Protein AF-A0A7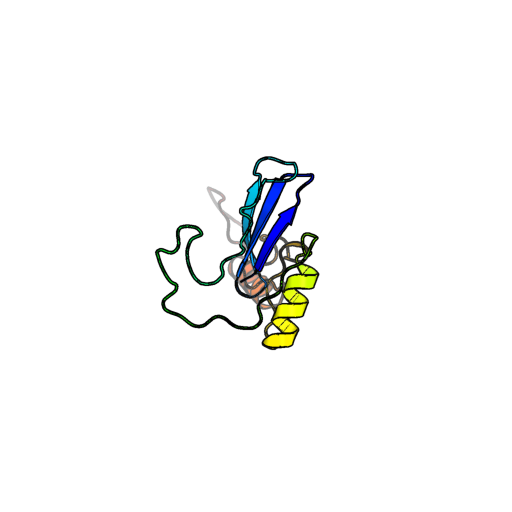C4SZF2-F1 (afdb_monomer_lite)

Foldseek 3Di:
DDWFADQQFQKIFDDDLLETDDIDRDDHHDDDDPPDDDDQADPVPDDGHPDDDDDDDDDPHGDASVVSQVVSCVVPVDGDQRPVQQPDCLQVVVRPSDRDVVSVVVCVVCPQPDDDPPDRD

Secondary structure (DSSP, 8-state):
-EEEE-TTT-EEEEEETTEEEEEEE---S-----S---SSS-TTS-S--SS--------SSPPPHHHHHHHHHHHHSPPP--TTTPPPTTT-SS-SS--SHHHHHHHHHTTT----SS---

pLDDT: mean 93.6, std 5.23, range [66.69, 98.06]

Radius of gyration: 21.37 Å; chains: 1; bounding box: 44×34×66 Å

Sequence (121 aa):
CVATRDADTGVMRVYVDGSLEAQATGPAGTKDAPATLRIGSLQTGINFLAGQIDEVKLYNYPLTDLTIASQYYGMTGKSPCVQSLKPETKYDLNADCIVDLSDFADFAAHWLNCGLYPVCK

Structure (mmCIF, N/CA/C/O backbone):
data_AF-A0A7C4SZF2-F1
#
_entry.id   AF-A0A7C4SZF2-F1
#
loop_
_atom_site.group_PDB
_atom_site.id
_atom_site.type_symbol
_atom_site.label_atom_id
_atom_site.label_alt_id
_atom_site.label_comp_id
_atom_site.label_asym_id
_atom_site.label_entity_id
_atom_site.label_seq_id
_atom_site.pdbx_PDB_ins_code
_atom_site.Cartn_x
_atom_site.Cartn_y
_atom_site.Cartn_z
_atom_site.occupancy
_atom_site.B_iso_or_equiv
_atom_site.auth_seq_id
_atom_site.auth_comp_id
_atom_site.auth_asym_id
_atom_site.auth_atom_id
_atom_site.pdbx_PDB_model_num
ATOM 1 N N . CYS A 1 1 ? 1.661 -8.008 -5.685 1.00 90.38 1 CYS A N 1
ATOM 2 C CA . CYS A 1 1 ? 2.708 -7.105 -5.157 1.00 90.38 1 CYS A CA 1
ATOM 3 C C . CYS A 1 1 ? 2.938 -5.985 -6.167 1.00 90.38 1 CYS A C 1
ATOM 5 O O . CYS A 1 1 ? 3.014 -6.281 -7.355 1.00 90.38 1 CYS A O 1
ATOM 7 N N . VAL A 1 2 ? 3.012 -4.730 -5.720 1.00 97.25 2 VAL A N 1
ATOM 8 C CA . VAL A 1 2 ? 3.312 -3.556 -6.556 1.00 97.25 2 VAL A CA 1
ATOM 9 C C . VAL A 1 2 ? 4.396 -2.733 -5.870 1.00 97.25 2 VAL A C 1
ATOM 11 O O . VAL A 1 2 ? 4.329 -2.512 -4.665 1.00 97.25 2 VAL A O 1
ATOM 14 N N . ALA A 1 3 ? 5.376 -2.249 -6.628 1.00 97.19 3 ALA A N 1
ATOM 15 C CA . ALA A 1 3 ? 6.355 -1.281 -6.146 1.00 97.19 3 ALA A CA 1
ATOM 16 C C . ALA A 1 3 ? 6.259 0.000 -6.979 1.00 97.19 3 ALA A C 1
ATOM 18 O O . ALA A 1 3 ? 6.169 -0.063 -8.205 1.00 97.19 3 ALA A O 1
ATOM 19 N N . THR A 1 4 ? 6.284 1.159 -6.321 1.00 97.56 4 THR A N 1
ATOM 20 C CA . THR A 1 4 ? 6.314 2.466 -6.988 1.00 97.56 4 THR A CA 1
ATOM 21 C C . THR A 1 4 ? 7.551 3.247 -6.573 1.00 97.56 4 THR A C 1
ATOM 23 O O . THR A 1 4 ? 8.051 3.102 -5.456 1.00 97.56 4 THR A O 1
ATOM 26 N N . ARG A 1 5 ? 8.055 4.079 -7.489 1.00 96.81 5 ARG A N 1
ATOM 27 C CA . ARG A 1 5 ? 9.110 5.055 -7.220 1.00 96.81 5 ARG A CA 1
ATOM 28 C C . ARG A 1 5 ? 8.773 6.361 -7.915 1.00 96.81 5 ARG A C 1
ATOM 30 O O . ARG A 1 5 ? 8.569 6.386 -9.125 1.00 96.81 5 ARG A O 1
ATOM 37 N N . ASP A 1 6 ? 8.785 7.432 -7.146 1.00 96.81 6 ASP A N 1
ATOM 38 C CA . ASP A 1 6 ? 8.728 8.795 -7.644 1.00 96.81 6 ASP A CA 1
ATOM 39 C C . ASP A 1 6 ? 10.166 9.311 -7.830 1.00 96.81 6 ASP A C 1
ATOM 41 O O . ASP A 1 6 ? 10.976 9.274 -6.901 1.00 96.81 6 ASP A O 1
ATOM 45 N N . ALA A 1 7 ? 10.530 9.699 -9.055 1.00 95.50 7 ALA A N 1
ATOM 46 C CA . ALA A 1 7 ? 11.900 10.104 -9.362 1.00 95.50 7 ALA A CA 1
ATOM 47 C C . ALA A 1 7 ? 12.232 11.511 -8.853 1.00 95.50 7 ALA A C 1
ATOM 49 O O . ALA A 1 7 ? 13.389 11.753 -8.513 1.00 95.50 7 ALA A O 1
ATOM 50 N N . ASP A 1 8 ? 11.249 12.400 -8.757 1.00 95.94 8 ASP A N 1
ATOM 51 C CA . ASP A 1 8 ? 11.454 13.790 -8.349 1.00 95.94 8 ASP A CA 1
ATOM 52 C C . ASP A 1 8 ? 11.684 13.884 -6.839 1.00 95.94 8 ASP A C 1
ATOM 54 O O . ASP A 1 8 ? 12.557 14.613 -6.372 1.00 95.94 8 ASP A O 1
ATOM 58 N N . THR A 1 9 ? 10.947 13.081 -6.071 1.00 96.94 9 THR A N 1
ATOM 59 C CA . THR A 1 9 ? 11.017 13.059 -4.603 1.00 96.94 9 THR A CA 1
ATOM 60 C C . THR A 1 9 ? 11.891 11.934 -4.047 1.00 96.94 9 THR A C 1
ATOM 62 O O . THR A 1 9 ? 12.339 12.008 -2.905 1.00 96.94 9 THR A O 1
ATOM 65 N N . GLY A 1 10 ? 12.132 10.872 -4.821 1.00 96.62 10 GLY A N 1
ATOM 66 C CA . GLY A 1 10 ? 12.822 9.665 -4.359 1.00 96.62 10 GLY A CA 1
ATOM 67 C C . GLY A 1 10 ? 11.964 8.746 -3.481 1.00 96.62 10 GLY A C 1
ATOM 68 O O . GLY A 1 10 ? 12.476 7.740 -2.983 1.00 96.62 10 GLY A O 1
ATOM 69 N N . VAL A 1 11 ? 10.677 9.059 -3.281 1.00 97.56 11 VAL A N 1
ATOM 70 C CA . VAL A 1 11 ? 9.771 8.241 -2.468 1.00 97.56 11 VAL A CA 1
ATOM 71 C C . VAL A 1 11 ? 9.499 6.913 -3.164 1.00 97.56 11 VAL A C 1
ATOM 73 O O . VAL A 1 11 ? 9.097 6.864 -4.327 1.00 97.56 11 VAL A O 1
ATOM 76 N N . MET A 1 12 ? 9.699 5.828 -2.426 1.00 97.69 12 MET A N 1
ATOM 77 C CA . MET A 1 12 ? 9.449 4.457 -2.847 1.00 97.69 12 MET A CA 1
ATOM 78 C C . MET A 1 12 ? 8.411 3.826 -1.932 1.00 97.69 12 MET A C 1
ATOM 80 O O . MET A 1 12 ? 8.451 4.018 -0.715 1.00 97.69 12 MET A O 1
ATOM 84 N N . ARG A 1 13 ? 7.492 3.061 -2.516 1.00 98.00 13 ARG A N 1
ATOM 85 C CA . ARG A 1 13 ? 6.441 2.353 -1.781 1.00 98.00 13 ARG A CA 1
ATOM 86 C C . ARG A 1 13 ? 6.327 0.923 -2.270 1.00 98.00 13 ARG A C 1
ATOM 88 O O . ARG A 1 13 ? 6.459 0.671 -3.467 1.00 98.00 13 ARG A O 1
ATOM 95 N N . VAL A 1 14 ? 6.064 0.008 -1.346 1.00 97.81 14 VAL A N 1
ATOM 96 C CA . VAL A 1 14 ? 5.777 -1.399 -1.638 1.00 97.81 14 VAL A CA 1
ATOM 97 C C . VAL A 1 14 ? 4.386 -1.721 -1.121 1.00 97.81 14 VAL A C 1
ATOM 99 O O . VAL A 1 14 ? 4.052 -1.400 0.018 1.00 97.81 14 VAL A O 1
ATOM 102 N N . TYR A 1 15 ? 3.597 -2.358 -1.978 1.00 97.94 15 TYR A N 1
ATOM 103 C CA . TYR A 1 15 ? 2.228 -2.756 -1.711 1.00 97.94 15 TYR A CA 1
ATOM 104 C C . TYR 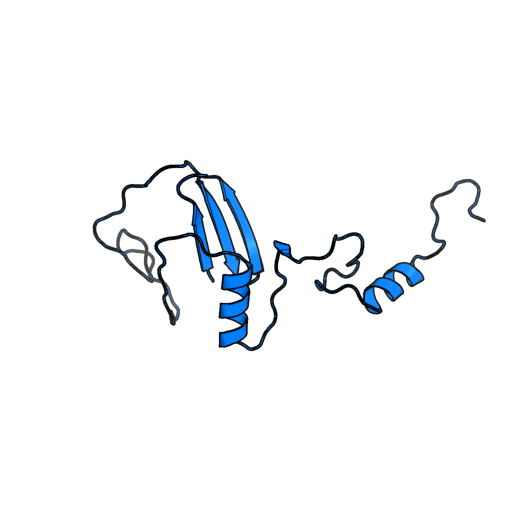A 1 15 ? 2.075 -4.266 -1.872 1.00 97.94 15 TYR A C 1
ATOM 106 O O . TYR A 1 15 ? 2.472 -4.840 -2.898 1.00 97.94 15 TYR A O 1
ATOM 114 N N . VAL A 1 16 ? 1.440 -4.903 -0.897 1.00 96.94 16 VAL A N 1
ATOM 115 C CA . VAL A 1 16 ? 1.032 -6.309 -0.946 1.00 96.94 16 VAL A CA 1
ATOM 116 C C . VAL A 1 16 ? -0.483 -6.338 -0.877 1.00 96.94 16 VAL A C 1
ATOM 118 O O . VAL A 1 16 ? -1.092 -5.589 -0.125 1.00 96.94 16 VAL A O 1
ATOM 121 N N . ASP A 1 17 ? -1.092 -7.131 -1.757 1.00 96.44 17 ASP A N 1
ATOM 122 C CA . ASP A 1 17 ? -2.547 -7.287 -1.814 1.00 96.44 17 ASP A CA 1
ATOM 123 C C . ASP A 1 17 ? -3.333 -5.968 -1.851 1.00 96.44 17 ASP A C 1
ATOM 125 O O . ASP A 1 17 ? -4.387 -5.836 -1.251 1.00 96.44 17 ASP A O 1
ATOM 129 N N . GLY A 1 18 ? -2.801 -4.965 -2.554 1.00 96.00 18 GLY A N 1
ATOM 130 C CA . GLY A 1 18 ? -3.426 -3.647 -2.691 1.00 96.00 18 GLY A CA 1
ATOM 131 C C . GLY A 1 18 ? -3.194 -2.682 -1.519 1.00 96.00 18 GLY A C 1
ATOM 132 O O . GLY A 1 18 ? -3.458 -1.493 -1.680 1.00 96.00 18 GLY A O 1
ATOM 133 N N . SER A 1 19 ? -2.653 -3.151 -0.393 1.00 95.44 19 SER A N 1
ATOM 134 C CA . SER A 1 19 ? -2.377 -2.364 0.817 1.00 95.44 19 SER A CA 1
ATOM 135 C C . SER A 1 19 ? -0.916 -1.905 0.870 1.00 95.44 19 SER A C 1
ATOM 137 O O . SER A 1 19 ? -0.028 -2.581 0.351 1.00 95.44 19 SER A O 1
ATOM 139 N N . LEU A 1 20 ? -0.648 -0.737 1.466 1.00 96.94 20 LEU A N 1
ATOM 140 C CA . LEU A 1 20 ? 0.717 -0.224 1.647 1.00 96.94 20 LEU A CA 1
ATOM 141 C C . LEU A 1 20 ? 1.414 -0.978 2.785 1.00 96.94 20 LEU A C 1
ATOM 143 O O . LEU A 1 20 ? 0.976 -0.893 3.926 1.00 96.94 20 LEU A O 1
ATOM 147 N N . GLU A 1 21 ? 2.540 -1.623 2.488 1.00 96.81 21 GLU A N 1
ATOM 148 C CA . GLU A 1 21 ? 3.333 -2.357 3.486 1.00 96.81 21 GLU A CA 1
ATOM 149 C C . GLU A 1 21 ? 4.528 -1.551 3.988 1.00 96.81 21 GLU A C 1
ATOM 151 O O . GLU A 1 21 ? 4.893 -1.597 5.161 1.00 96.81 21 GLU A O 1
ATOM 156 N N . ALA A 1 22 ? 5.174 -0.808 3.089 1.00 97.19 22 ALA A N 1
ATOM 157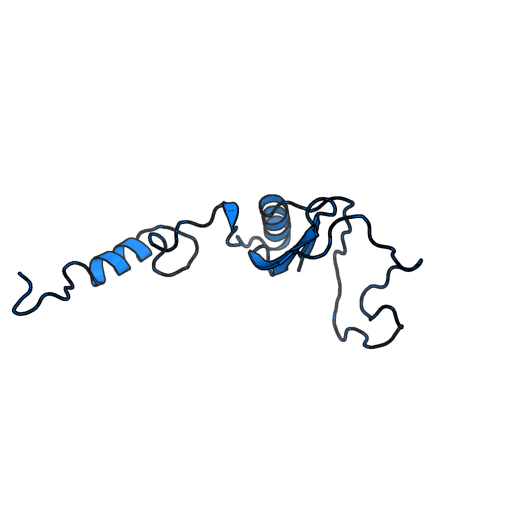 C CA . ALA A 1 22 ? 6.367 -0.053 3.432 1.00 97.19 22 ALA A CA 1
ATOM 158 C C . ALA A 1 22 ? 6.535 1.175 2.544 1.00 97.19 22 ALA A C 1
ATOM 160 O O . ALA A 1 22 ? 6.235 1.158 1.347 1.00 97.19 22 ALA A O 1
ATOM 161 N N . GLN A 1 23 ? 7.100 2.226 3.136 1.00 97.50 23 GLN A N 1
ATOM 162 C CA . GLN A 1 23 ? 7.531 3.426 2.437 1.00 97.50 23 GLN A CA 1
ATOM 163 C C . GLN A 1 23 ? 8.925 3.827 2.914 1.00 97.50 23 GLN A C 1
ATOM 165 O O . GLN A 1 23 ? 9.204 3.847 4.111 1.00 97.50 23 GLN A O 1
ATOM 170 N N . ALA A 1 24 ? 9.785 4.195 1.970 1.00 98.06 24 ALA A N 1
ATOM 171 C CA . ALA A 1 24 ? 11.092 4.772 2.245 1.00 98.06 24 ALA A CA 1
ATOM 172 C C . ALA A 1 24 ? 11.403 5.869 1.226 1.00 98.06 24 ALA A C 1
ATOM 174 O O . ALA A 1 24 ? 10.863 5.875 0.121 1.00 98.06 24 ALA A O 1
ATOM 175 N N . THR A 1 25 ? 12.306 6.777 1.579 1.00 98.00 25 THR A N 1
ATOM 176 C CA . THR A 1 25 ? 12.787 7.814 0.663 1.00 98.00 25 THR A CA 1
ATOM 177 C C . THR A 1 25 ? 14.234 7.521 0.311 1.00 98.00 25 THR A C 1
ATOM 179 O O . THR A 1 25 ? 15.104 7.493 1.179 1.00 98.00 25 THR A O 1
ATOM 182 N N . GLY A 1 26 ? 14.480 7.259 -0.969 1.00 95.31 26 GLY A N 1
ATOM 183 C CA . GLY A 1 26 ? 15.819 7.117 -1.524 1.00 95.31 26 GLY A CA 1
ATOM 184 C C . GLY A 1 26 ? 16.291 8.407 -2.197 1.00 95.31 26 GLY A C 1
ATOM 185 O O . GLY A 1 26 ? 15.603 9.426 -2.166 1.00 95.31 26 GLY A O 1
ATOM 186 N N . PRO A 1 27 ? 17.455 8.377 -2.863 1.00 94.81 27 PRO A N 1
ATOM 187 C CA . PRO A 1 27 ? 17.930 9.529 -3.613 1.00 94.81 27 PRO A CA 1
ATOM 188 C C . PRO A 1 27 ? 17.022 9.829 -4.816 1.00 94.81 27 PRO A C 1
ATOM 190 O O . PRO A 1 27 ? 16.715 8.936 -5.621 1.00 94.81 27 PRO A O 1
ATOM 193 N N . ALA A 1 28 ? 16.661 11.102 -4.970 1.00 96.12 28 ALA A N 1
ATOM 194 C CA . ALA A 1 28 ? 15.926 11.625 -6.117 1.00 96.12 28 ALA A CA 1
ATOM 195 C C . ALA A 1 28 ? 16.748 11.564 -7.425 1.00 96.12 28 ALA A C 1
ATOM 197 O O . ALA A 1 28 ? 17.912 11.135 -7.446 1.00 96.12 28 ALA A O 1
ATOM 198 N N . GLY A 1 29 ? 16.112 11.958 -8.524 1.00 93.94 29 GLY A N 1
ATOM 199 C CA . GLY A 1 29 ? 16.636 11.946 -9.883 1.00 93.94 29 GLY A CA 1
ATOM 200 C C . GLY A 1 29 ? 16.432 10.618 -10.613 1.00 93.94 29 GLY A C 1
ATOM 201 O O . GLY A 1 29 ? 16.067 9.584 -10.030 1.00 93.94 29 GLY A O 1
ATOM 202 N N . THR A 1 30 ? 16.701 10.643 -11.915 1.00 88.69 30 THR A N 1
ATOM 203 C CA . THR A 1 30 ? 16.819 9.445 -12.750 1.00 88.69 30 THR A CA 1
ATOM 204 C C . THR A 1 30 ? 17.972 8.569 -12.262 1.00 88.69 30 THR A C 1
ATOM 206 O O . THR A 1 30 ? 18.975 9.064 -11.744 1.00 88.69 30 THR A O 1
ATOM 209 N N . LYS A 1 31 ? 17.812 7.251 -12.382 1.00 85.38 31 LYS A N 1
ATOM 210 C CA . LYS A 1 31 ? 18.851 6.272 -12.053 1.00 85.38 31 LYS A CA 1
ATOM 211 C C . LYS A 1 31 ? 19.262 5.548 -13.320 1.00 85.38 31 LYS A C 1
ATOM 213 O O . LYS A 1 31 ? 18.399 5.215 -14.131 1.00 85.38 31 LYS A O 1
ATOM 218 N N . ASP A 1 32 ? 20.557 5.299 -13.451 1.00 82.81 32 ASP A N 1
ATOM 219 C CA . ASP A 1 32 ? 21.079 4.474 -14.530 1.00 82.81 32 ASP A CA 1
ATOM 220 C C . ASP A 1 32 ? 20.584 3.040 -14.342 1.00 82.81 32 ASP A C 1
ATOM 222 O O . ASP A 1 32 ? 20.675 2.470 -13.250 1.00 82.81 32 ASP A O 1
ATOM 226 N N . ALA A 1 33 ? 20.029 2.466 -15.405 1.00 75.56 33 ALA A N 1
ATOM 227 C CA . ALA A 1 33 ? 19.580 1.085 -15.429 1.00 75.56 33 ALA A CA 1
ATOM 228 C C . ALA A 1 33 ? 20.474 0.271 -16.378 1.00 75.56 33 ALA A C 1
ATOM 230 O O . ALA A 1 33 ? 20.863 0.775 -17.435 1.00 75.56 33 ALA A O 1
ATOM 231 N N . PRO A 1 34 ? 20.792 -0.994 -16.047 1.00 76.00 34 PRO A N 1
ATOM 232 C CA . PRO A 1 34 ? 21.411 -1.912 -16.994 1.00 76.00 34 PRO A CA 1
ATOM 233 C C . PRO A 1 34 ? 20.566 -2.028 -18.268 1.00 76.00 34 PRO A C 1
ATOM 235 O O . PRO A 1 34 ? 19.341 -1.959 -18.212 1.00 76.00 34 PRO A O 1
ATOM 238 N N . ALA A 1 35 ? 21.204 -2.300 -19.408 1.00 81.62 35 ALA A N 1
ATOM 239 C CA . ALA A 1 35 ? 20.528 -2.397 -20.708 1.00 81.62 35 ALA A CA 1
ATOM 240 C C . ALA A 1 35 ? 19.461 -3.512 -20.803 1.00 81.62 35 ALA A C 1
ATOM 242 O O . ALA A 1 35 ? 18.748 -3.595 -21.799 1.00 81.62 35 ALA A O 1
ATOM 243 N N . THR A 1 36 ? 19.359 -4.389 -19.798 1.00 86.62 36 THR A N 1
ATOM 244 C CA . THR A 1 36 ? 18.411 -5.508 -19.779 1.00 86.62 36 THR A CA 1
ATOM 245 C C . THR A 1 36 ? 17.587 -5.502 -18.496 1.00 86.62 36 THR A C 1
ATOM 247 O O . THR A 1 36 ? 18.130 -5.458 -17.391 1.00 86.62 36 THR A O 1
ATOM 250 N N . LEU A 1 37 ? 16.264 -5.578 -18.652 1.00 88.12 37 LEU A N 1
ATOM 251 C CA . LEU A 1 37 ? 15.335 -5.848 -17.561 1.00 88.12 37 LEU A CA 1
ATOM 252 C C . LEU A 1 37 ? 15.208 -7.362 -17.385 1.00 88.12 37 LEU A C 1
ATOM 254 O O . LEU A 1 37 ? 14.997 -8.093 -18.353 1.00 88.12 37 LEU A O 1
ATOM 258 N N . ARG A 1 38 ? 15.319 -7.833 -16.144 1.00 91.44 38 ARG A N 1
ATOM 259 C CA . ARG A 1 38 ? 15.210 -9.249 -15.789 1.00 91.44 38 ARG A CA 1
ATOM 260 C C . ARG A 1 38 ? 14.101 -9.430 -14.763 1.00 9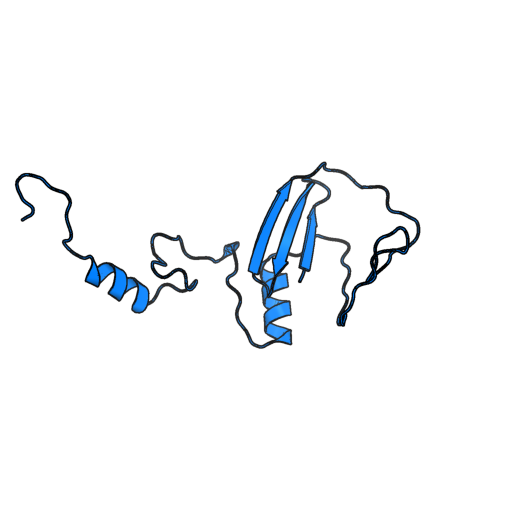1.44 38 ARG A C 1
ATOM 262 O O . ARG A 1 38 ? 14.048 -8.707 -13.774 1.00 91.44 38 ARG A O 1
ATOM 269 N N . ILE A 1 39 ? 13.230 -10.402 -15.012 1.00 93.50 39 ILE A N 1
ATOM 270 C CA . ILE A 1 39 ? 12.120 -10.780 -14.134 1.00 93.50 39 ILE A CA 1
ATOM 271 C C . ILE A 1 39 ? 12.381 -12.213 -13.652 1.00 93.50 39 ILE A C 1
ATOM 273 O O . ILE A 1 39 ? 12.800 -13.064 -14.434 1.00 93.50 39 ILE A O 1
ATOM 277 N N . GLY A 1 40 ? 12.188 -12.470 -12.355 1.00 94.62 40 GLY A N 1
ATOM 278 C CA . GLY A 1 40 ? 12.364 -13.801 -11.759 1.00 94.62 40 GLY A CA 1
ATOM 279 C C . GLY A 1 40 ? 13.812 -14.216 -11.459 1.00 94.62 40 GLY A C 1
ATOM 280 O O . GLY A 1 40 ? 14.065 -15.390 -11.218 1.00 94.62 40 GLY A O 1
ATOM 281 N N . SER A 1 41 ? 14.778 -13.296 -11.483 1.00 94.44 41 SER A N 1
ATOM 282 C CA . SER A 1 41 ? 16.156 -13.504 -10.989 1.00 94.44 41 SER A CA 1
ATOM 283 C C . SER A 1 41 ? 16.849 -12.162 -10.733 1.00 94.44 41 SER A C 1
ATOM 285 O O . SER A 1 41 ? 16.378 -11.125 -11.203 1.00 94.44 41 SER A O 1
ATOM 287 N N . LEU A 1 42 ? 17.974 -12.167 -10.010 1.00 91.75 42 LEU A N 1
ATOM 288 C CA . LEU A 1 42 ? 18.806 -10.969 -9.850 1.00 91.75 42 LEU A CA 1
ATOM 289 C C . LEU A 1 42 ? 19.464 -10.566 -11.174 1.00 91.75 42 LEU A C 1
ATOM 291 O O . LEU A 1 42 ? 19.713 -11.409 -12.035 1.00 91.75 42 LEU A O 1
ATOM 295 N N . GLN A 1 43 ? 19.819 -9.282 -11.307 1.00 88.81 43 GLN A N 1
ATOM 296 C CA . GLN A 1 43 ? 20.476 -8.726 -12.501 1.00 88.81 43 GLN A CA 1
ATOM 297 C C . GLN A 1 43 ? 21.705 -9.544 -12.944 1.00 88.81 43 GLN A C 1
ATOM 299 O O . GLN A 1 43 ? 21.924 -9.732 -14.138 1.00 88.81 43 GLN A O 1
ATOM 304 N N . THR A 1 44 ? 22.474 -10.074 -11.991 1.00 89.88 44 THR A N 1
ATOM 305 C CA . THR A 1 44 ? 23.670 -10.904 -12.218 1.00 89.88 44 THR A CA 1
ATOM 306 C C . THR A 1 44 ? 23.372 -12.303 -12.772 1.00 89.88 44 THR A C 1
ATOM 308 O O . THR A 1 44 ? 24.301 -13.059 -13.033 1.00 89.88 44 THR A O 1
ATOM 311 N N . GLY A 1 45 ? 22.101 -12.666 -12.969 1.00 90.31 45 GLY A N 1
ATOM 312 C CA . GLY A 1 45 ? 21.702 -13.973 -13.494 1.00 90.31 45 GLY A CA 1
ATOM 313 C C . GLY A 1 45 ? 21.788 -15.103 -12.467 1.00 90.31 45 GLY A C 1
ATOM 314 O O . GLY A 1 45 ? 21.882 -16.264 -12.851 1.00 90.31 45 GLY A O 1
ATOM 315 N N . ILE A 1 46 ? 21.759 -14.768 -11.177 1.00 94.69 46 ILE A N 1
ATOM 316 C CA . ILE A 1 46 ? 21.725 -15.718 -10.055 1.00 94.69 46 ILE A CA 1
ATOM 317 C C . ILE A 1 46 ? 20.427 -15.547 -9.253 1.00 94.69 46 ILE A C 1
ATOM 319 O O . ILE A 1 46 ? 19.670 -14.600 -9.484 1.00 94.69 46 ILE A O 1
ATOM 323 N N . ASN A 1 47 ? 20.195 -16.436 -8.280 1.00 95.75 47 ASN A N 1
ATOM 324 C CA . ASN A 1 47 ? 19.044 -16.405 -7.368 1.00 95.75 47 ASN A CA 1
ATOM 325 C C . ASN A 1 47 ? 17.706 -16.327 -8.118 1.00 95.75 47 ASN A C 1
ATOM 327 O O . ASN A 1 47 ? 16.978 -15.337 -8.045 1.00 95.75 47 ASN A O 1
ATOM 331 N N . PHE A 1 48 ? 17.415 -17.377 -8.884 1.00 96.31 48 PHE A N 1
ATOM 332 C CA . PHE A 1 48 ? 16.155 -17.508 -9.605 1.00 96.31 48 PHE A CA 1
ATOM 333 C C . PHE A 1 48 ? 14.989 -17.690 -8.633 1.00 96.31 48 PHE A C 1
ATOM 335 O O . PHE A 1 48 ? 15.102 -18.399 -7.633 1.00 96.31 48 PHE A O 1
ATOM 342 N N . LEU A 1 49 ? 13.862 -17.055 -8.946 1.00 96.06 49 LEU A N 1
ATOM 343 C CA . LEU A 1 49 ? 12.626 -17.227 -8.203 1.00 96.06 49 LEU A CA 1
ATOM 344 C C . LEU A 1 49 ? 12.120 -18.662 -8.391 1.00 96.06 49 LEU A C 1
ATOM 346 O O . LEU A 1 49 ? 11.828 -19.082 -9.508 1.00 96.06 49 LEU A O 1
ATOM 350 N N . ALA A 1 50 ? 11.962 -19.390 -7.288 1.00 96.88 50 ALA A N 1
ATOM 351 C CA . ALA A 1 50 ? 11.282 -20.681 -7.265 1.00 96.88 50 ALA A CA 1
ATOM 352 C C . ALA A 1 50 ? 9.770 -20.467 -7.074 1.00 96.88 50 ALA A C 1
ATOM 354 O O . ALA A 1 50 ? 9.233 -20.675 -5.989 1.00 96.88 50 ALA A O 1
ATOM 355 N N . GLY A 1 51 ? 9.091 -19.984 -8.116 1.00 95.00 51 GLY A N 1
ATOM 356 C CA . GLY A 1 51 ? 7.671 -19.646 -8.053 1.00 95.00 51 GLY A CA 1
ATOM 357 C C . GLY A 1 51 ? 7.089 -19.241 -9.403 1.00 95.00 51 GLY A C 1
ATOM 358 O O . GLY A 1 51 ? 7.776 -19.258 -10.423 1.00 95.00 51 GLY A O 1
ATOM 359 N N . GLN A 1 52 ? 5.809 -18.882 -9.397 1.00 95.81 52 GLN A N 1
ATOM 360 C CA . GLN A 1 52 ? 5.096 -18.396 -10.576 1.00 95.81 52 GLN A CA 1
ATOM 361 C C . GLN A 1 52 ? 5.040 -16.866 -10.568 1.00 95.81 52 GLN A C 1
ATOM 363 O O . GLN A 1 52 ? 4.916 -16.240 -9.516 1.00 95.81 52 GLN A O 1
ATOM 368 N N . ILE A 1 53 ? 5.145 -16.276 -11.756 1.00 95.56 53 ILE A N 1
ATOM 369 C CA . ILE A 1 53 ? 4.960 -14.846 -11.999 1.00 95.56 53 ILE A CA 1
ATOM 370 C C . ILE A 1 53 ? 3.918 -14.735 -13.099 1.00 95.56 53 ILE A C 1
ATOM 372 O O . ILE A 1 53 ? 4.039 -15.414 -14.117 1.00 95.56 53 ILE A O 1
ATOM 376 N N . ASP A 1 54 ? 2.935 -13.872 -12.895 1.00 95.25 54 ASP A N 1
ATOM 377 C CA . ASP A 1 54 ? 1.890 -13.599 -13.870 1.00 95.25 54 ASP A CA 1
ATOM 378 C C . ASP A 1 54 ? 1.511 -12.109 -13.839 1.00 95.25 54 ASP A C 1
ATOM 380 O O . ASP A 1 54 ? 1.846 -11.405 -12.880 1.00 95.25 54 ASP A O 1
ATOM 384 N N . GLU A 1 55 ? 0.849 -11.630 -14.895 1.00 94.62 55 GLU A N 1
ATOM 385 C CA . GLU A 1 55 ? 0.283 -10.276 -15.012 1.00 94.62 55 GLU A CA 1
ATOM 386 C C . GLU A 1 55 ? 1.286 -9.128 -14.770 1.00 94.62 55 GLU A C 1
ATOM 388 O O . GLU A 1 55 ? 0.985 -8.111 -14.134 1.00 94.62 55 GLU A O 1
ATOM 393 N N . VAL A 1 56 ? 2.509 -9.262 -15.296 1.00 94.62 56 VAL A N 1
ATOM 394 C CA . VAL A 1 56 ? 3.556 -8.242 -15.131 1.00 94.62 56 VAL A CA 1
ATOM 395 C C . VAL A 1 56 ? 3.196 -6.955 -15.875 1.00 94.62 56 VAL A C 1
ATOM 397 O O . VAL A 1 56 ? 3.018 -6.947 -17.092 1.00 94.62 56 VAL A O 1
ATOM 400 N N . LYS A 1 57 ? 3.170 -5.837 -15.141 1.00 95.38 57 LYS A N 1
ATOM 401 C CA . LYS A 1 57 ? 2.907 -4.489 -15.666 1.00 95.38 57 LYS A CA 1
ATOM 402 C C . LYS A 1 57 ? 4.037 -3.547 -15.260 1.00 95.38 57 LYS A C 1
ATOM 404 O O . LYS A 1 57 ? 4.508 -3.593 -14.125 1.00 95.38 57 LYS A O 1
ATOM 409 N N . LEU A 1 58 ? 4.455 -2.683 -16.183 1.00 94.62 58 LEU A N 1
ATOM 410 C CA . LEU A 1 58 ? 5.469 -1.654 -15.955 1.00 94.62 58 LEU A CA 1
ATOM 411 C C . LEU A 1 58 ? 4.921 -0.298 -16.403 1.00 94.62 58 LEU A C 1
ATOM 413 O O . LEU A 1 58 ? 4.406 -0.175 -17.512 1.00 94.62 58 LEU A O 1
ATOM 417 N N . TYR A 1 59 ? 5.057 0.708 -15.544 1.00 96.38 59 TYR A N 1
ATOM 418 C CA . TYR A 1 59 ? 4.562 2.064 -15.776 1.00 96.38 59 TYR A CA 1
ATOM 419 C C . TYR A 1 59 ? 5.723 3.056 -15.750 1.00 96.38 59 TYR A C 1
ATOM 421 O O . TYR A 1 59 ? 6.697 2.869 -15.021 1.00 96.38 59 TYR A O 1
ATOM 429 N N . ASN A 1 60 ? 5.605 4.134 -16.523 1.00 94.75 60 ASN A N 1
ATOM 430 C CA . ASN A 1 60 ? 6.562 5.244 -16.546 1.00 94.75 60 ASN A CA 1
ATOM 431 C C . ASN A 1 60 ? 6.220 6.355 -15.533 1.00 94.75 60 ASN A C 1
ATOM 433 O O . ASN A 1 60 ? 6.776 7.447 -15.614 1.00 94.75 60 ASN A O 1
ATOM 437 N N . TYR A 1 61 ? 5.310 6.087 -14.595 1.00 95.12 61 TYR A N 1
ATOM 438 C CA . TYR A 1 61 ? 4.918 6.982 -13.510 1.00 95.12 61 TYR A CA 1
ATOM 439 C C . TYR A 1 61 ? 4.587 6.172 -12.247 1.00 95.12 61 TYR A C 1
ATOM 441 O O . TYR A 1 61 ? 4.180 5.009 -12.352 1.00 95.12 61 TYR A O 1
ATOM 449 N N . PRO A 1 62 ? 4.746 6.754 -11.045 1.00 96.69 62 PRO A N 1
ATOM 450 C CA . PRO A 1 62 ? 4.296 6.110 -9.820 1.00 96.69 62 PRO A CA 1
ATOM 451 C C . PRO A 1 62 ? 2.764 6.042 -9.794 1.00 96.69 62 PRO A C 1
ATOM 453 O O . PRO A 1 62 ? 2.080 7.056 -9.926 1.00 96.69 62 PRO A O 1
ATOM 456 N N . LEU A 1 63 ? 2.215 4.840 -9.608 1.00 97.88 63 LEU A N 1
ATOM 457 C CA . LEU A 1 63 ? 0.778 4.669 -9.394 1.00 97.88 63 LEU A CA 1
ATOM 458 C C . LEU A 1 63 ? 0.352 5.241 -8.035 1.00 97.88 63 LEU A C 1
ATOM 460 O O . LEU A 1 63 ? 1.105 5.177 -7.060 1.00 97.88 63 LEU A O 1
ATOM 464 N N . THR A 1 64 ? -0.882 5.743 -7.968 1.00 97.12 64 THR A N 1
ATOM 465 C CA . THR A 1 64 ? -1.532 6.100 -6.701 1.00 97.12 64 THR A CA 1
ATOM 466 C C . THR A 1 64 ? -2.016 4.850 -5.967 1.00 97.12 64 THR A C 1
ATOM 468 O O . THR A 1 64 ? -2.278 3.814 -6.584 1.00 97.12 64 THR A O 1
ATOM 471 N N . ASP A 1 65 ? -2.181 4.951 -4.651 1.00 96.94 65 ASP A N 1
ATOM 472 C CA . ASP A 1 65 ? -2.717 3.873 -3.816 1.00 96.94 65 ASP A CA 1
ATOM 473 C C . ASP A 1 65 ? -4.140 3.460 -4.233 1.00 96.94 65 ASP A C 1
ATOM 475 O O . ASP A 1 65 ? -4.415 2.269 -4.341 1.00 96.94 65 ASP A O 1
ATOM 479 N N . LEU A 1 66 ? -5.007 4.412 -4.594 1.00 97.44 66 LEU A N 1
ATOM 480 C CA . LEU A 1 66 ? -6.344 4.132 -5.133 1.00 97.44 66 LEU A CA 1
ATOM 481 C C . LEU A 1 66 ? -6.303 3.345 -6.449 1.00 97.44 66 LEU A C 1
ATOM 483 O O . LEU A 1 66 ? -7.105 2.434 -6.656 1.00 97.44 66 LEU A O 1
ATOM 487 N N . THR A 1 67 ? -5.364 3.670 -7.344 1.00 97.44 67 THR A N 1
ATOM 488 C CA . THR A 1 67 ? -5.214 2.940 -8.613 1.00 97.44 67 THR A CA 1
ATOM 489 C C . THR A 1 67 ? -4.779 1.501 -8.354 1.00 97.44 67 THR A C 1
ATOM 491 O O . THR A 1 67 ? -5.315 0.573 -8.956 1.00 97.44 67 THR A O 1
ATOM 494 N N . ILE A 1 68 ? -3.832 1.306 -7.434 1.00 97.75 68 ILE A N 1
ATOM 495 C CA . ILE A 1 68 ? -3.345 -0.019 -7.039 1.00 97.75 68 ILE A CA 1
ATOM 496 C C . ILE A 1 68 ? -4.471 -0.841 -6.398 1.00 97.75 68 ILE A C 1
ATOM 498 O O . ILE A 1 68 ? -4.682 -1.991 -6.785 1.00 97.75 68 ILE A O 1
ATOM 502 N N . ALA A 1 69 ? -5.230 -0.241 -5.480 1.00 97.38 69 ALA A N 1
ATOM 503 C CA . ALA A 1 69 ? -6.367 -0.877 -4.826 1.00 97.38 69 ALA A CA 1
ATOM 504 C C . ALA A 1 69 ? -7.451 -1.296 -5.829 1.00 97.38 69 ALA A C 1
ATOM 506 O O . ALA A 1 69 ? -7.932 -2.425 -5.783 1.00 97.38 69 ALA A O 1
ATOM 507 N N . SER A 1 70 ? -7.779 -0.422 -6.786 1.00 97.25 70 SER A N 1
ATOM 508 C CA . SER A 1 70 ? -8.737 -0.716 -7.856 1.00 97.25 70 SER A CA 1
ATOM 509 C C . SER A 1 70 ? -8.280 -1.880 -8.744 1.00 97.25 70 SER A C 1
ATOM 511 O O . SER A 1 70 ? -9.063 -2.786 -9.027 1.00 97.25 70 SER A O 1
ATOM 513 N N . GLN A 1 71 ? -6.998 -1.923 -9.127 1.00 96.88 71 GLN A N 1
ATOM 514 C CA . GLN A 1 71 ? -6.450 -3.053 -9.888 1.00 96.88 71 GLN A CA 1
ATOM 515 C C . GLN A 1 71 ? -6.522 -4.364 -9.095 1.00 96.88 71 GLN A C 1
ATOM 517 O O . GLN A 1 71 ? -6.917 -5.389 -9.647 1.00 96.88 71 GLN A O 1
ATOM 522 N N . TYR A 1 72 ? -6.168 -4.340 -7.807 1.00 97.00 72 TYR A N 1
ATOM 523 C CA . TYR A 1 72 ? -6.248 -5.518 -6.942 1.00 97.00 72 TYR A CA 1
ATOM 524 C C . TYR A 1 72 ? -7.690 -6.019 -6.782 1.00 97.00 72 TYR A C 1
ATOM 526 O O . TYR A 1 72 ? -7.947 -7.215 -6.953 1.00 97.00 72 TYR A O 1
ATOM 534 N N . TYR A 1 73 ? -8.636 -5.109 -6.535 1.00 97.31 73 TYR A N 1
ATOM 535 C CA . TYR A 1 73 ? -10.060 -5.428 -6.458 1.00 97.31 73 TYR A CA 1
ATOM 536 C C . TYR A 1 73 ? -10.572 -6.021 -7.775 1.00 97.31 73 TYR A C 1
ATOM 538 O O . TYR A 1 73 ? -11.218 -7.064 -7.765 1.00 97.31 73 TYR A O 1
ATOM 546 N N . GLY A 1 74 ? -10.222 -5.424 -8.917 1.00 96.69 74 GLY A N 1
ATOM 547 C CA . GLY A 1 74 ? -10.627 -5.921 -10.233 1.00 96.69 74 GLY A CA 1
ATOM 548 C C . GLY A 1 74 ? -10.147 -7.344 -10.540 1.00 96.69 74 GLY A C 1
ATOM 549 O O . GLY A 1 74 ? -10.817 -8.062 -11.276 1.00 96.69 74 GLY A O 1
ATOM 550 N N . MET A 1 75 ? -9.019 -7.772 -9.963 1.00 94.06 75 MET A N 1
ATOM 551 C CA . MET A 1 75 ? -8.480 -9.127 -10.146 1.00 94.06 75 MET A CA 1
ATOM 552 C C . MET A 1 75 ? -9.015 -10.143 -9.130 1.00 94.06 75 MET A C 1
ATOM 554 O O . MET A 1 75 ? -9.127 -11.322 -9.452 1.00 94.06 75 MET A O 1
ATOM 558 N N . THR A 1 76 ? -9.310 -9.720 -7.897 1.00 96.25 76 THR A N 1
ATOM 559 C CA . THR A 1 76 ? -9.566 -10.646 -6.775 1.00 96.25 76 THR A CA 1
ATOM 560 C C . THR A 1 76 ? -10.965 -10.546 -6.169 1.00 96.25 76 THR A C 1
ATOM 562 O O . THR A 1 76 ? -11.375 -11.449 -5.442 1.00 96.25 76 THR A O 1
ATOM 565 N N . GLY A 1 77 ? -11.678 -9.444 -6.409 1.00 96.69 77 GLY A N 1
ATOM 566 C CA . GLY A 1 77 ? -12.918 -9.082 -5.719 1.00 96.69 77 GLY A CA 1
ATOM 567 C C . GLY A 1 77 ? -12.738 -8.686 -4.248 1.00 96.69 77 GLY A C 1
ATOM 568 O O . GLY A 1 77 ? -13.731 -8.441 -3.566 1.00 96.69 77 GLY A O 1
ATOM 569 N N . LYS A 1 78 ? -11.500 -8.630 -3.736 1.00 95.75 78 LYS A N 1
ATOM 570 C CA . LYS A 1 78 ? -11.202 -8.283 -2.341 1.00 95.75 78 LYS A CA 1
ATOM 571 C C . LYS A 1 78 ? -10.896 -6.795 -2.207 1.00 95.75 78 LYS A C 1
ATOM 573 O O . LYS A 1 78 ? -10.157 -6.236 -3.016 1.00 95.75 78 LYS A O 1
ATOM 578 N N . SER A 1 79 ? -11.442 -6.171 -1.167 1.00 95.31 79 SER A N 1
ATOM 579 C CA . SER A 1 79 ? -11.218 -4.758 -0.849 1.00 95.31 79 SER A CA 1
ATOM 580 C C . SER A 1 79 ? -10.012 -4.608 0.084 1.00 95.31 79 SER A C 1
ATOM 582 O O . SER A 1 79 ? -10.069 -5.116 1.204 1.00 95.31 79 SER A O 1
ATOM 584 N N . PRO A 1 80 ? -8.926 -3.941 -0.341 1.00 95.69 80 PRO A N 1
ATOM 585 C CA . PRO A 1 80 ? -7.775 -3.695 0.519 1.00 95.69 80 PRO A CA 1
ATOM 586 C C . PRO A 1 80 ? -7.967 -2.442 1.380 1.00 95.69 80 PRO A C 1
ATOM 588 O O . PRO A 1 80 ? -8.715 -1.532 1.012 1.00 95.69 80 PRO A O 1
ATOM 591 N N . CYS A 1 81 ? -7.234 -2.358 2.492 1.00 94.25 81 CYS A N 1
ATOM 592 C CA . CYS A 1 81 ? -7.200 -1.149 3.310 1.00 94.25 81 CYS A CA 1
ATOM 593 C C . CYS A 1 81 ? -6.298 -0.100 2.648 1.00 94.25 81 CYS A C 1
ATOM 595 O O . CYS A 1 81 ? -5.072 -0.233 2.607 1.00 94.25 81 CYS A O 1
ATOM 597 N N . VAL A 1 82 ? -6.904 0.954 2.103 1.00 95.69 82 VAL A N 1
ATOM 598 C CA . VAL A 1 82 ? -6.173 2.001 1.381 1.00 95.69 82 VAL A CA 1
ATOM 599 C C . VAL A 1 82 ? -5.673 3.054 2.358 1.00 95.69 82 VAL A C 1
ATOM 601 O O . VAL A 1 82 ? -6.469 3.706 3.025 1.00 95.69 82 VAL A O 1
ATOM 604 N N . GLN A 1 83 ? -4.359 3.282 2.398 1.00 91.38 83 GLN A N 1
ATOM 605 C CA . GLN A 1 83 ? -3.745 4.188 3.372 1.00 91.38 83 GLN A CA 1
ATOM 606 C C . GLN A 1 83 ? -4.297 5.624 3.316 1.00 91.38 83 GLN A C 1
ATOM 608 O O . GLN A 1 83 ? -4.461 6.235 4.367 1.00 91.38 83 GLN A O 1
ATOM 613 N N . SER A 1 84 ? -4.594 6.173 2.130 1.00 92.81 84 SER A N 1
ATOM 614 C CA . SER A 1 84 ? -5.189 7.517 2.009 1.00 92.81 84 SER A CA 1
ATOM 615 C C . SER A 1 84 ? -6.644 7.614 2.471 1.00 92.81 84 SER A C 1
ATOM 617 O O . SER A 1 84 ? -7.114 8.717 2.736 1.00 92.81 84 SER A O 1
ATOM 619 N N . LEU A 1 85 ? -7.351 6.485 2.565 1.00 94.31 85 LEU A N 1
ATOM 620 C CA . LEU A 1 85 ? -8.744 6.412 3.011 1.00 94.31 85 LEU A CA 1
ATOM 621 C C . LEU A 1 85 ? -8.887 5.809 4.409 1.00 94.31 85 LEU A C 1
ATOM 623 O O . LEU A 1 85 ? -9.998 5.753 4.930 1.00 94.31 85 LEU A O 1
ATOM 627 N N . LYS A 1 86 ? -7.784 5.329 4.992 1.00 92.75 86 LYS A N 1
ATOM 628 C CA . LYS A 1 86 ? -7.801 4.623 6.265 1.00 92.75 86 LYS A CA 1
ATOM 629 C C . LYS A 1 86 ? -8.379 5.546 7.348 1.00 92.75 86 LYS A C 1
ATOM 631 O O . LYS A 1 86 ? -7.866 6.659 7.510 1.00 92.75 86 LYS A O 1
ATOM 636 N N . PRO A 1 87 ? -9.410 5.108 8.093 1.00 93.38 87 PRO A N 1
ATOM 637 C CA . PRO A 1 87 ? -9.904 5.858 9.238 1.00 93.38 87 PRO A CA 1
ATOM 638 C C . PRO A 1 87 ? -8.792 6.121 10.259 1.00 93.38 87 PRO A C 1
ATOM 640 O O . PRO A 1 87 ? -7.816 5.373 10.359 1.00 93.38 87 PRO A O 1
ATOM 643 N N . GLU A 1 88 ? -8.916 7.198 11.038 1.00 89.56 88 GLU A N 1
ATOM 644 C CA . GLU A 1 88 ? -7.966 7.435 12.126 1.00 89.56 88 GLU A CA 1
ATOM 645 C C . GLU A 1 88 ? -8.014 6.263 13.117 1.00 89.56 88 GLU A C 1
ATOM 647 O O . GLU A 1 88 ? -9.089 5.827 13.522 1.00 89.56 88 GLU A O 1
ATOM 652 N N . THR A 1 89 ? -6.851 5.802 13.580 1.00 88.31 89 THR A N 1
ATOM 653 C CA . THR A 1 89 ? -6.723 4.619 14.456 1.00 88.31 89 THR A CA 1
ATOM 654 C C . THR A 1 89 ? -7.377 4.773 15.832 1.00 88.31 89 THR A C 1
ATOM 656 O O . THR A 1 89 ? -7.398 3.835 16.614 1.00 88.31 89 THR A O 1
ATOM 659 N N . LYS A 1 90 ? -7.851 5.973 16.183 1.00 92.69 90 LYS A N 1
ATOM 660 C CA . LYS A 1 90 ? -8.663 6.202 17.392 1.00 92.69 90 LYS A CA 1
ATOM 661 C C . LYS A 1 90 ? -10.150 5.901 17.185 1.00 92.69 90 LYS A C 1
ATOM 663 O O . LYS A 1 90 ? -10.893 5.926 18.159 1.00 92.69 90 LYS A O 1
ATOM 668 N N . TYR A 1 91 ? -10.585 5.735 15.939 1.00 93.81 91 TYR A N 1
ATOM 669 C CA . TYR A 1 91 ? -11.975 5.463 15.578 1.00 93.81 91 TYR A CA 1
ATOM 670 C C . TYR A 1 91 ? -12.162 4.038 15.052 1.00 93.81 91 TYR A C 1
ATOM 672 O O . TYR A 1 91 ? -13.227 3.483 15.265 1.00 93.81 91 TYR A O 1
ATOM 680 N N . ASP A 1 92 ? -11.138 3.476 14.408 1.00 95.75 92 ASP A N 1
ATOM 681 C CA . ASP A 1 92 ? -11.024 2.058 14.040 1.00 95.75 92 ASP A CA 1
ATOM 682 C C . ASP A 1 92 ? -10.235 1.344 15.154 1.00 95.75 92 ASP A C 1
ATOM 684 O O . ASP A 1 92 ? -8.999 1.351 15.163 1.00 95.75 92 ASP A O 1
ATOM 688 N N . LEU A 1 93 ? -10.950 0.876 16.181 1.00 94.75 93 LEU A N 1
ATOM 689 C CA . LEU A 1 93 ? -10.377 0.343 17.422 1.00 94.75 93 LEU A CA 1
ATOM 690 C C . LEU A 1 93 ? -9.910 -1.105 17.274 1.00 94.75 93 LEU A C 1
ATOM 692 O O . LEU A 1 93 ? -8.975 -1.515 17.969 1.00 94.75 93 LEU A O 1
ATOM 696 N N . ASN A 1 94 ? -10.526 -1.858 16.363 1.00 94.19 94 ASN A N 1
ATOM 697 C CA . ASN A 1 94 ? -10.173 -3.248 16.084 1.00 94.19 94 ASN A CA 1
ATOM 698 C C . ASN A 1 94 ? -9.168 -3.393 14.916 1.00 94.19 94 ASN A C 1
ATOM 700 O O . ASN A 1 94 ? -8.664 -4.494 14.674 1.00 94.19 94 ASN A O 1
ATOM 704 N N . ALA A 1 95 ? -8.822 -2.283 14.254 1.00 93.06 95 ALA A N 1
ATOM 705 C CA . ALA A 1 95 ? -7.897 -2.186 13.131 1.00 93.06 95 ALA A CA 1
ATOM 706 C C . ALA A 1 95 ? -8.336 -2.965 11.875 1.00 93.06 95 ALA A C 1
ATOM 708 O O . ALA A 1 95 ? -7.479 -3.449 11.123 1.00 93.06 95 ALA A O 1
ATOM 709 N N . ASP A 1 96 ? -9.643 -3.078 11.629 1.00 93.50 96 ASP A N 1
ATOM 710 C CA . ASP A 1 96 ? -10.213 -3.754 10.458 1.00 93.50 96 ASP A CA 1
ATOM 711 C C . ASP A 1 96 ? -10.411 -2.836 9.234 1.00 93.50 96 ASP A C 1
ATOM 713 O O . ASP A 1 96 ? -10.805 -3.303 8.160 1.00 93.50 96 ASP A O 1
ATOM 717 N N . CYS A 1 97 ? -10.015 -1.560 9.348 1.00 95.12 97 CYS A N 1
ATOM 718 C CA . CYS A 1 97 ? -10.114 -0.525 8.316 1.00 95.12 97 CYS A CA 1
ATOM 719 C C . CYS A 1 97 ? -11.541 -0.029 8.031 1.00 95.12 97 CYS A C 1
ATOM 721 O O . CYS A 1 97 ? -11.766 0.684 7.046 1.00 95.12 97 CYS A O 1
ATOM 723 N N . ILE A 1 98 ? -12.499 -0.374 8.883 1.00 94.94 98 ILE A N 1
ATOM 724 C CA . ILE A 1 98 ? -13.877 0.100 8.859 1.00 94.94 98 ILE A CA 1
ATOM 725 C C . ILE A 1 98 ? -14.125 0.825 10.192 1.00 94.94 98 ILE A C 1
ATOM 727 O O . ILE A 1 98 ? -13.423 0.617 11.169 1.00 94.94 98 ILE A O 1
ATOM 731 N N . VAL A 1 99 ? -15.052 1.785 10.208 1.00 96.19 99 VAL A N 1
ATOM 732 C CA . VAL A 1 99 ? -15.578 2.332 11.467 1.00 96.19 99 VAL A CA 1
ATOM 733 C C . VAL A 1 99 ? -17.047 1.964 11.520 1.00 96.19 99 VAL A C 1
ATOM 735 O O . VAL A 1 99 ? -17.857 2.560 10.801 1.00 96.19 99 VAL A O 1
ATOM 738 N N . ASP A 1 100 ? -17.386 0.960 12.320 1.00 96.56 100 ASP A N 1
ATOM 739 C CA . ASP A 1 100 ? -18.744 0.439 12.428 1.00 96.56 100 ASP A CA 1
ATOM 740 C C . ASP A 1 100 ? -19.169 0.090 13.867 1.00 96.56 100 ASP A C 1
ATOM 742 O O . ASP A 1 100 ? -18.697 0.658 14.856 1.00 96.56 100 ASP A O 1
ATOM 746 N N . LEU A 1 101 ? -20.186 -0.767 13.995 1.00 97.62 101 LEU A N 1
ATOM 747 C CA . LEU A 1 101 ? -20.733 -1.163 15.289 1.00 97.62 101 LEU A CA 1
ATOM 748 C C . LEU A 1 101 ? -19.723 -1.957 16.131 1.00 97.62 101 LEU A C 1
ATOM 750 O O . LEU A 1 101 ? -19.844 -1.957 17.354 1.00 97.62 101 LEU A O 1
ATOM 754 N N . SER A 1 102 ? -18.750 -2.611 15.502 1.00 97.06 102 SER A N 1
ATOM 755 C CA . SER A 1 102 ? -17.679 -3.353 16.165 1.00 97.06 102 SER A CA 1
ATOM 756 C C . SER A 1 102 ? -16.782 -2.400 16.951 1.00 97.06 102 SER A C 1
ATOM 758 O O . SER A 1 102 ? -16.588 -2.601 18.147 1.00 97.06 102 SER A O 1
ATOM 760 N N . ASP A 1 103 ? -16.366 -1.287 16.342 1.00 96.50 103 ASP A N 1
ATOM 761 C CA . ASP A 1 103 ? -15.594 -0.245 17.029 1.00 96.50 103 ASP A CA 1
ATOM 762 C C . ASP A 1 103 ? -16.394 0.413 18.147 1.00 96.50 103 ASP A C 1
ATOM 764 O O . ASP A 1 103 ? -15.886 0.673 19.239 1.00 96.50 103 ASP A O 1
ATOM 768 N N . PHE A 1 104 ? -17.685 0.662 17.906 1.00 95.94 104 PHE A N 1
ATOM 769 C CA . PHE A 1 104 ? -18.558 1.173 18.955 1.00 95.94 104 PHE A CA 1
ATOM 770 C C . PHE A 1 104 ? -18.673 0.189 20.124 1.00 95.94 104 PHE A C 1
ATOM 772 O O . PHE A 1 104 ? -18.683 0.620 21.277 1.00 95.94 104 PHE A O 1
ATOM 779 N N . ALA A 1 105 ? -18.762 -1.113 19.853 1.00 97.00 105 ALA A N 1
ATOM 780 C CA . ALA A 1 105 ? -18.824 -2.140 20.883 1.00 97.00 105 ALA A CA 1
ATOM 781 C C . ALA A 1 105 ? -17.522 -2.204 21.694 1.00 97.00 105 ALA A C 1
ATOM 783 O O . ALA A 1 105 ? -17.596 -2.275 22.921 1.00 97.00 105 ALA A O 1
ATOM 784 N N . ASP A 1 106 ? -16.359 -2.091 21.048 1.00 95.50 106 ASP A N 1
ATOM 785 C CA . ASP A 1 106 ? -15.059 -2.029 21.726 1.00 95.50 106 ASP A CA 1
ATOM 786 C C . ASP A 1 106 ? -14.960 -0.796 22.628 1.00 95.50 106 ASP A C 1
ATOM 788 O O . ASP A 1 106 ? -14.587 -0.884 23.802 1.00 95.50 106 ASP A O 1
ATOM 792 N N . PHE A 1 107 ? -15.385 0.363 22.124 1.00 94.31 107 PHE A N 1
ATOM 793 C CA . PHE A 1 107 ? -15.473 1.572 22.931 1.00 94.31 107 PHE A CA 1
ATOM 794 C C . PHE A 1 107 ? -16.433 1.402 24.117 1.00 94.31 107 PHE A C 1
ATOM 796 O O . PHE A 1 107 ? -16.077 1.714 25.254 1.00 94.31 107 PHE A O 1
ATOM 803 N N . ALA A 1 108 ? -17.638 0.884 23.869 1.00 96.00 108 ALA A N 1
ATOM 804 C CA . ALA A 1 108 ? -18.658 0.654 24.884 1.00 96.00 108 ALA A CA 1
ATOM 805 C C . ALA A 1 108 ? -18.193 -0.343 25.960 1.00 96.00 108 ALA A C 1
ATOM 807 O O . ALA A 1 108 ? -18.492 -0.152 27.137 1.00 96.00 108 ALA A O 1
ATOM 808 N N . ALA A 1 109 ? -17.418 -1.365 25.588 1.00 94.75 109 ALA A N 1
ATOM 809 C CA . ALA A 1 109 ? -16.855 -2.349 26.511 1.00 94.75 109 ALA A CA 1
ATOM 810 C C . ALA A 1 109 ? -15.839 -1.737 27.489 1.00 94.75 109 ALA A C 1
ATOM 812 O O . ALA A 1 109 ? -15.691 -2.218 28.614 1.00 94.75 109 ALA A O 1
ATOM 813 N N . HIS A 1 110 ? -15.163 -0.659 27.086 1.00 92.06 110 HIS A N 1
ATOM 814 C CA . HIS A 1 110 ? -14.243 0.093 27.938 1.00 92.06 110 HIS A CA 1
ATOM 815 C C . HIS A 1 110 ? -14.846 1.385 28.508 1.00 92.06 110 HIS A C 1
ATOM 817 O O . HIS A 1 110 ? -14.159 2.136 29.208 1.00 92.06 110 HIS A O 1
ATOM 823 N N . TRP A 1 111 ? -16.124 1.651 28.237 1.00 91.12 111 TRP A N 1
ATOM 824 C CA . TRP A 1 111 ? -16.816 2.854 28.672 1.00 91.12 111 TRP A CA 1
ATOM 825 C C . TRP A 1 111 ? -16.851 2.932 30.206 1.00 91.12 111 TRP A C 1
ATOM 827 O O . TRP A 1 111 ? -17.133 1.949 30.884 1.00 91.12 111 TRP A O 1
ATOM 837 N N . LEU A 1 112 ? -16.561 4.113 30.761 1.00 90.50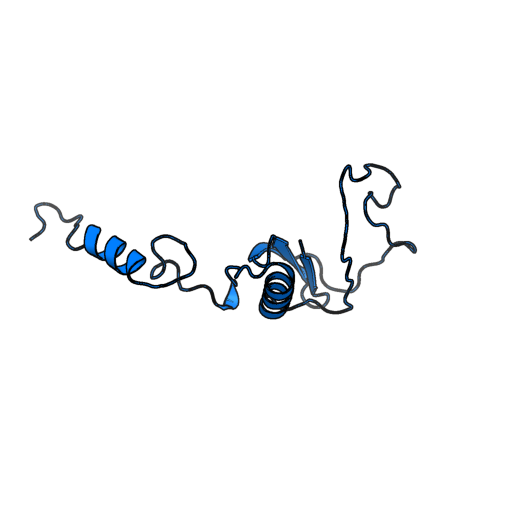 112 LEU A N 1
ATOM 838 C CA . LEU A 1 112 ? -16.406 4.377 32.206 1.00 90.50 112 LEU A CA 1
ATOM 839 C C . LEU A 1 112 ? -15.240 3.656 32.904 1.00 90.50 112 LEU A C 1
ATOM 841 O O . LEU A 1 112 ? -15.056 3.857 34.107 1.00 90.50 112 LEU A O 1
ATOM 845 N N . ASN A 1 113 ? -14.388 2.913 32.188 1.00 91.44 113 ASN A N 1
ATOM 846 C CA . ASN A 1 113 ? -13.095 2.540 32.755 1.00 91.44 113 ASN A CA 1
ATOM 847 C C . ASN A 1 113 ? -12.290 3.803 33.067 1.00 91.44 113 ASN A C 1
ATOM 849 O O . ASN A 1 113 ? -12.322 4.802 32.347 1.00 91.44 113 ASN A O 1
ATOM 853 N N . CYS A 1 114 ? -11.553 3.759 34.163 1.00 88.00 114 CYS A N 1
ATOM 854 C CA . CYS A 1 114 ? -10.946 4.942 34.737 1.00 88.00 114 CYS A CA 1
ATOM 855 C C . CYS A 1 114 ? -9.591 4.610 35.369 1.00 88.00 114 CYS A C 1
ATOM 857 O O . CYS A 1 114 ? -9.321 3.476 35.759 1.00 88.00 114 CYS A O 1
ATOM 859 N N . GLY A 1 115 ? -8.750 5.633 35.505 1.00 89.38 115 GLY A N 1
ATOM 860 C CA . GLY A 1 115 ? -7.454 5.545 36.184 1.00 89.38 115 GLY A CA 1
ATOM 861 C C . GLY A 1 115 ? -7.336 6.476 37.392 1.00 89.38 115 GLY A C 1
ATOM 862 O O . GLY A 1 115 ? -6.223 6.841 37.759 1.00 89.38 115 GLY A O 1
ATOM 863 N N . LEU A 1 116 ? -8.455 6.938 37.966 1.00 88.69 116 LEU A N 1
ATOM 864 C CA . LEU A 1 116 ? -8.442 7.916 39.059 1.00 88.69 116 LEU A CA 1
ATOM 865 C C . LEU A 1 116 ? -8.254 7.244 40.422 1.00 88.69 116 LEU A C 1
ATOM 867 O O . LEU A 1 116 ? -9.005 6.349 40.803 1.00 88.69 116 LEU A O 1
ATOM 871 N N . TYR A 1 117 ? -7.287 7.757 41.182 1.00 85.38 117 TYR A N 1
ATOM 872 C CA . TYR A 1 117 ? -7.074 7.448 42.592 1.00 85.38 117 TYR A CA 1
ATOM 873 C C . TYR A 1 117 ? -7.397 8.699 43.436 1.00 85.38 117 TYR A C 1
ATOM 875 O O . TYR A 1 117 ? -6.956 9.791 43.072 1.00 85.38 117 TYR A O 1
ATOM 883 N N . PRO A 1 118 ? -8.138 8.597 44.556 1.00 86.69 118 PRO A N 1
ATOM 884 C CA . PRO A 1 118 ? -8.517 7.359 45.235 1.00 86.69 118 PRO A CA 1
ATOM 885 C C . PRO A 1 118 ? -9.728 6.617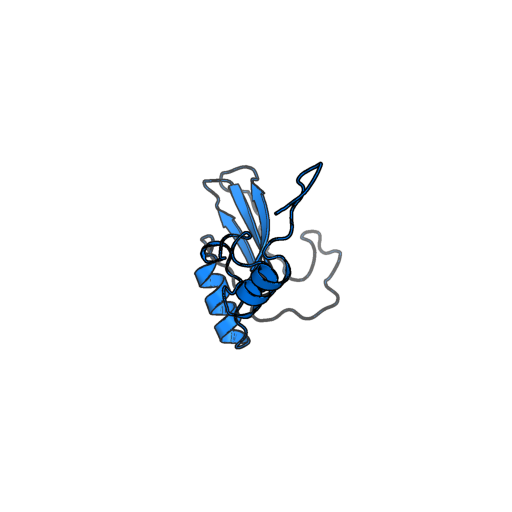 44.657 1.00 86.69 118 PRO A C 1
ATOM 887 O O . PRO A 1 118 ? -9.824 5.421 44.899 1.00 86.69 118 PRO A O 1
ATOM 890 N N . VAL A 1 119 ? -10.632 7.255 43.905 1.00 79.00 119 VAL A N 1
ATOM 891 C CA . VAL A 1 119 ? -11.766 6.549 43.280 1.00 79.00 119 VAL A CA 1
ATOM 892 C C . VAL A 1 119 ? -12.234 7.197 41.986 1.00 79.00 119 VAL A C 1
ATOM 894 O O . VAL A 1 119 ? -12.196 8.419 41.819 1.00 79.00 119 VAL A O 1
ATOM 897 N N . CYS A 1 120 ? -12.766 6.345 41.123 1.00 75.88 120 CYS A N 1
ATOM 898 C CA . CYS A 1 120 ? -13.598 6.712 39.995 1.00 75.88 120 CYS A CA 1
ATOM 899 C C . CYS A 1 120 ? -15.061 6.719 40.423 1.00 75.88 120 CYS A C 1
ATOM 901 O O . CYS A 1 120 ? -15.465 5.891 41.239 1.00 75.88 120 CYS A O 1
ATOM 903 N N . LYS A 1 121 ? -15.823 7.682 39.919 1.00 66.69 121 LYS A N 1
ATOM 904 C CA . LYS A 1 121 ? -17.257 7.797 40.186 1.00 66.69 121 LYS A CA 1
ATOM 905 C C . LYS A 1 121 ? -18.056 7.093 39.108 1.00 66.69 121 LYS A C 1
ATOM 907 O O . LYS A 1 121 ? -17.624 7.201 37.940 1.00 66.69 121 LYS A O 1
#